Protein AF-A0A964D3E7-F1 (afdb_monomer)

Nearest PDB structures (foldseek):
  3ry0-assembly1_A  TM=9.684E-01  e=6.150E-05  Streptomyces achromogenes
  4fdx-assembly1_B  TM=9.660E-01  e=6.150E-05  Methylibium petroleiphilum PM1
  6ogm-assembly2_G  TM=9.537E-01  e=6.598E-05  Burkholderia lata
  6ghw-assembly2_C  TM=9.590E-01  e=8.148E-05  Pseudomonas putida
  2fm7-assembly1_A  TM=9.567E-01  e=1.243E-04  Pseudomonas putida

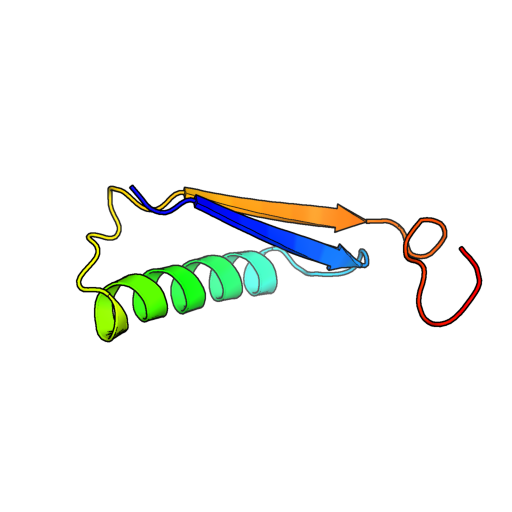Mean predicted aligned error: 4.13 Å

Sequence (57 aa):
MPYVNIQITKGATREQKAQLVAEVTDSLGRILGKKPEHTHIVIQEIAEENWGLETVT

Radius of gyration: 13.64 Å; Cα contacts (8 Å, |Δi|>4): 63; chains: 1; bounding box: 28×26×35 Å

pLDDT: mean 91.65, std 10.68, range [52.16, 98.25]

Foldseek 3Di:
DDEEEAEEAPDDDPVNVVVVLVVVLVCCCVPVVDDSVPYHYHYHHDHPQRDDDPDHD

Secondary structure (DSSP, 8-state):
--EEEEEEES---HHHHHHHHHHHHHHHHHHH---GGG-EEEEEEEPGGG--BTTB-

Solvent-accessible surface area (backbone atoms only — not comparable to full-atom values): 3533 Å² total; per-residue (Å²): 115,57,77,46,80,46,76,45,64,64,85,74,52,72,66,55,52,52,49,52,53,51,56,52,43,51,47,41,28,73,76,70,70,43,63,63,95,44,54,47,77,47,80,45,69,38,51,64,74,73,53,65,65,101,84,58,90

Structure (mmCIF, N/CA/C/O backbone):
data_AF-A0A964D3E7-F1
#
_entry.id   AF-A0A964D3E7-F1
#
loop_
_atom_site.group_PDB
_atom_site.id
_atom_site.type_symbol
_atom_site.label_atom_id
_atom_site.label_alt_id
_atom_site.label_comp_id
_atom_site.label_asym_id
_atom_site.label_entity_id
_atom_site.label_seq_id
_atom_site.pdbx_PDB_ins_code
_atom_site.Cartn_x
_atom_site.Cartn_y
_atom_site.Cartn_z
_atom_site.occupancy
_atom_site.B_iso_or_equiv
_atom_site.auth_seq_id
_atom_site.auth_comp_id
_atom_site.auth_asym_id
_atom_site.auth_atom_id
_atom_site.pdbx_PDB_model_num
ATOM 1 N N . MET A 1 1 ? -6.541 -7.162 14.247 1.00 84.94 1 MET A N 1
ATOM 2 C CA . MET A 1 1 ? -5.281 -6.565 13.775 1.00 84.94 1 MET A CA 1
ATOM 3 C C . MET A 1 1 ? -5.130 -6.947 12.313 1.00 84.94 1 MET A C 1
ATOM 5 O O . MET A 1 1 ? -4.706 -8.066 12.050 1.00 84.94 1 MET A O 1
ATOM 9 N N . PRO A 1 2 ? -5.656 -6.142 11.373 1.00 90.81 2 PRO A N 1
ATOM 10 C CA . PRO A 1 2 ? -5.525 -6.443 9.953 1.00 90.81 2 PRO A CA 1
ATOM 11 C C . PRO A 1 2 ? -4.070 -6.291 9.495 1.00 90.81 2 PRO A C 1
ATOM 13 O O . PRO A 1 2 ? -3.366 -5.372 9.916 1.00 90.81 2 PRO A O 1
ATOM 16 N N . TYR A 1 3 ? -3.657 -7.204 8.623 1.00 95.25 3 TYR A N 1
ATOM 17 C CA . TYR A 1 3 ? -2.387 -7.165 7.915 1.00 95.25 3 TYR A CA 1
ATOM 18 C C . TYR A 1 3 ? -2.678 -7.051 6.421 1.00 95.25 3 TYR A C 1
ATOM 20 O O . TYR A 1 3 ? -3.477 -7.826 5.892 1.00 95.25 3 TYR A O 1
ATOM 28 N N . VAL A 1 4 ? -2.042 -6.090 5.757 1.00 96.50 4 VAL A N 1
ATOM 29 C CA . VAL A 1 4 ? -2.144 -5.891 4.310 1.00 96.50 4 VAL A CA 1
ATOM 30 C C . VAL A 1 4 ? -0.739 -5.889 3.722 1.00 96.50 4 VAL A C 1
ATOM 32 O O . VAL A 1 4 ? 0.108 -5.103 4.144 1.00 96.50 4 VAL A O 1
ATOM 35 N N . ASN A 1 5 ? -0.502 -6.758 2.741 1.00 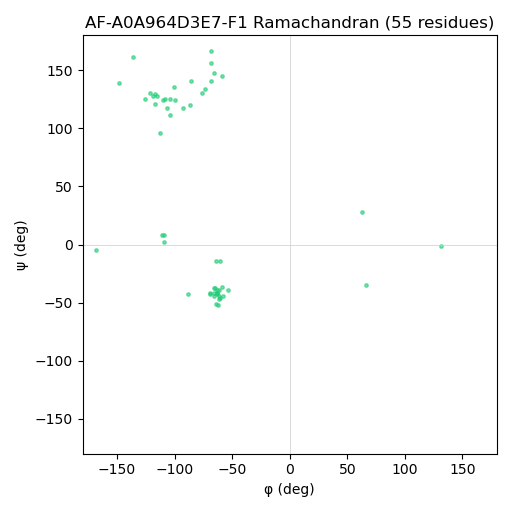97.19 5 ASN A N 1
ATOM 36 C CA . ASN A 1 5 ? 0.711 -6.739 1.931 1.00 97.19 5 ASN A CA 1
ATOM 37 C C . ASN A 1 5 ? 0.365 -6.206 0.538 1.00 97.19 5 ASN A C 1
ATOM 39 O O . ASN A 1 5 ? -0.438 -6.808 -0.174 1.00 97.19 5 ASN A O 1
ATOM 43 N N . ILE A 1 6 ? 0.956 -5.074 0.177 1.00 97.06 6 ILE A N 1
ATOM 44 C CA . ILE A 1 6 ? 0.793 -4.416 -1.114 1.00 97.06 6 ILE A CA 1
ATOM 45 C C . ILE A 1 6 ? 2.064 -4.689 -1.908 1.00 97.06 6 ILE A C 1
ATOM 47 O O . ILE A 1 6 ? 3.133 -4.190 -1.564 1.00 97.06 6 ILE A O 1
ATOM 51 N N . GLN A 1 7 ? 1.944 -5.480 -2.967 1.00 96.25 7 GLN A N 1
ATOM 52 C CA . GLN A 1 7 ? 3.035 -5.745 -3.898 1.00 96.25 7 GLN A CA 1
ATOM 53 C C . GLN A 1 7 ? 2.787 -4.940 -5.173 1.00 96.25 7 GLN A C 1
ATOM 55 O O . GLN A 1 7 ? 1.708 -5.030 -5.756 1.00 96.25 7 GLN A O 1
ATOM 60 N N . ILE A 1 8 ? 3.765 -4.130 -5.566 1.00 95.38 8 ILE A N 1
ATOM 61 C CA . ILE A 1 8 ? 3.727 -3.281 -6.763 1.00 95.38 8 ILE A CA 1
ATOM 62 C C . ILE A 1 8 ? 5.059 -3.379 -7.498 1.00 95.38 8 ILE A C 1
ATOM 64 O O . ILE A 1 8 ? 6.065 -3.763 -6.903 1.00 95.38 8 ILE A O 1
ATOM 68 N N . THR A 1 9 ? 5.091 -3.001 -8.771 1.00 95.56 9 THR A N 1
ATOM 69 C CA . THR A 1 9 ? 6.361 -2.816 -9.476 1.00 95.56 9 THR A CA 1
ATOM 70 C C . THR A 1 9 ? 7.125 -1.605 -8.928 1.00 95.56 9 THR A C 1
ATOM 72 O O . THR A 1 9 ? 6.544 -0.703 -8.316 1.00 95.56 9 THR A O 1
ATOM 75 N N . LYS A 1 10 ? 8.450 -1.587 -9.109 1.00 94.25 10 LYS A N 1
ATOM 76 C CA . LYS A 1 10 ? 9.302 -0.453 -8.713 1.00 94.25 10 LYS A CA 1
ATOM 77 C C . LYS A 1 10 ? 8.882 0.841 -9.411 1.00 94.25 10 LYS A C 1
ATOM 79 O O . LYS A 1 10 ? 8.560 0.838 -10.593 1.00 94.25 10 LYS A O 1
ATOM 84 N N . GLY A 1 11 ? 9.005 1.957 -8.694 1.00 94.88 11 GLY A N 1
ATOM 85 C CA . GLY A 1 11 ? 8.844 3.301 -9.262 1.00 94.88 11 GLY A CA 1
ATOM 86 C C . GLY A 1 11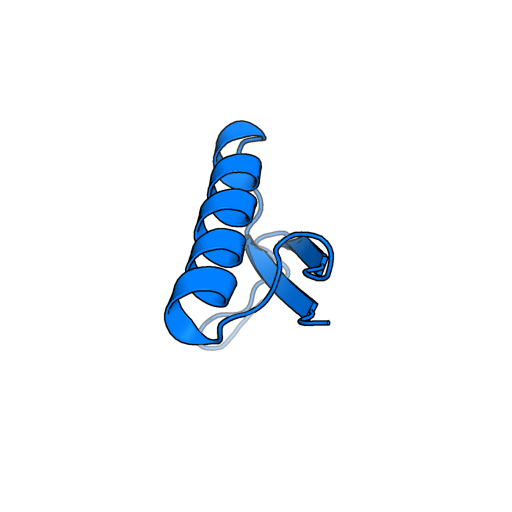 ? 7.923 4.215 -8.461 1.00 94.88 11 GLY A C 1
ATOM 87 O O . GLY A 1 11 ? 7.771 5.383 -8.815 1.00 94.88 11 GLY A O 1
ATOM 88 N N . ALA A 1 12 ? 7.336 3.720 -7.369 1.00 97.00 12 ALA A N 1
ATOM 89 C CA . ALA A 1 12 ? 6.467 4.529 -6.531 1.00 97.00 12 ALA A CA 1
ATOM 90 C C . ALA A 1 12 ? 7.282 5.496 -5.660 1.00 97.00 12 ALA A C 1
ATOM 92 O O . ALA A 1 12 ? 8.206 5.105 -4.935 1.00 97.00 12 ALA A O 1
ATOM 93 N N . THR A 1 13 ? 6.900 6.772 -5.667 1.00 98.19 13 THR A N 1
ATOM 94 C CA . THR A 1 13 ? 7.515 7.770 -4.789 1.00 98.19 13 THR A CA 1
ATOM 95 C C . THR A 1 13 ? 7.151 7.517 -3.327 1.00 98.19 13 THR A C 1
ATOM 97 O O . THR A 1 13 ? 6.237 6.758 -2.984 1.00 98.19 13 THR A O 1
ATOM 100 N N . ARG A 1 14 ? 7.873 8.177 -2.417 1.00 97.25 14 ARG A N 1
ATOM 101 C CA . ARG A 1 14 ? 7.577 8.097 -0.984 1.00 97.25 14 ARG A CA 1
ATOM 102 C C . ARG A 1 14 ? 6.176 8.628 -0.670 1.00 97.25 14 ARG A C 1
ATOM 104 O O . ARG A 1 14 ? 5.484 8.039 0.154 1.00 97.25 14 ARG A O 1
ATOM 111 N N . GLU A 1 15 ? 5.767 9.701 -1.333 1.00 98.19 15 GLU A N 1
ATOM 112 C CA . GLU A 1 15 ? 4.469 10.355 -1.164 1.00 98.19 15 GLU A CA 1
ATOM 113 C C . GLU A 1 15 ? 3.336 9.437 -1.628 1.00 98.19 15 GLU A C 1
ATOM 115 O O . GLU A 1 15 ? 2.362 9.255 -0.903 1.00 98.19 15 GLU A O 1
ATOM 120 N N . GLN A 1 16 ? 3.500 8.777 -2.779 1.00 98.25 16 GLN A N 1
ATOM 121 C CA . GLN A 1 16 ? 2.531 7.800 -3.283 1.00 98.25 16 GLN A CA 1
ATOM 122 C C . GLN A 1 16 ? 2.368 6.618 -2.321 1.00 98.25 16 GLN A C 1
ATOM 124 O O . GLN A 1 16 ? 1.249 6.219 -2.004 1.00 98.25 16 GLN A O 1
ATOM 129 N N . LYS A 1 17 ? 3.479 6.088 -1.793 1.00 98.00 17 LYS A N 1
ATOM 130 C CA . LYS A 1 17 ? 3.445 5.013 -0.790 1.00 98.00 17 LYS A CA 1
ATOM 131 C C . LYS A 1 17 ? 2.763 5.457 0.505 1.00 98.00 17 LYS A C 1
ATOM 133 O O . LYS A 1 17 ? 1.970 4.701 1.059 1.00 98.00 17 LYS A O 1
ATOM 138 N N . ALA A 1 18 ? 3.030 6.675 0.974 1.00 97.81 18 ALA A N 1
ATOM 139 C CA . ALA A 1 18 ? 2.372 7.228 2.157 1.00 97.81 18 ALA A CA 1
ATOM 140 C C . ALA A 1 18 ? 0.858 7.384 1.946 1.00 97.81 18 ALA A C 1
ATOM 142 O O . ALA A 1 18 ? 0.078 7.033 2.832 1.00 97.81 18 ALA A O 1
ATOM 143 N N . GLN A 1 19 ? 0.445 7.843 0.764 1.00 98.19 19 GLN A N 1
ATOM 144 C CA . GLN A 1 19 ? -0.966 7.967 0.418 1.00 98.19 19 GLN A CA 1
ATOM 145 C C . GLN A 1 19 ? -1.665 6.601 0.339 1.00 98.19 19 GLN A C 1
ATOM 147 O O . GLN A 1 19 ? -2.736 6.445 0.919 1.00 98.19 19 GLN A O 1
ATOM 152 N N . LEU A 1 20 ? -1.029 5.582 -0.253 1.00 97.62 20 LEU A N 1
ATOM 153 C CA . LEU A 1 20 ? -1.551 4.208 -0.250 1.00 97.62 20 LEU A CA 1
ATOM 154 C C . LEU A 1 20 ? -1.769 3.670 1.173 1.00 97.62 20 LEU A C 1
ATOM 156 O O . LEU A 1 20 ? -2.806 3.072 1.455 1.00 97.62 20 LEU A O 1
ATOM 160 N N . VAL A 1 21 ? -0.817 3.896 2.085 1.00 96.81 21 VAL A N 1
ATOM 161 C CA . VAL A 1 21 ? -0.956 3.487 3.495 1.00 96.81 21 VAL A CA 1
ATOM 162 C C . VAL A 1 21 ? -2.158 4.170 4.148 1.00 96.81 21 VAL A C 1
ATOM 164 O O . VAL A 1 21 ? -2.945 3.498 4.821 1.00 96.81 21 VAL A O 1
ATOM 167 N N . ALA A 1 22 ? -2.318 5.480 3.950 1.00 97.00 22 ALA A N 1
ATOM 168 C CA . ALA A 1 22 ? -3.425 6.242 4.521 1.00 97.00 22 ALA A CA 1
ATOM 169 C C . ALA A 1 22 ? -4.782 5.743 3.997 1.00 97.00 22 ALA A C 1
ATOM 171 O O . ALA A 1 22 ? -5.644 5.356 4.783 1.00 97.00 22 ALA A O 1
ATOM 172 N N . GLU A 1 23 ? -4.942 5.649 2.676 1.00 97.50 23 GLU A N 1
ATOM 173 C CA . GLU A 1 23 ? -6.215 5.278 2.050 1.00 97.50 23 GLU A CA 1
ATOM 174 C C . GLU A 1 23 ? -6.643 3.837 2.366 1.00 97.50 23 GLU A C 1
ATOM 176 O O . GLU A 1 23 ? -7.829 3.565 2.591 1.00 97.50 23 GLU A O 1
ATOM 181 N N . VAL A 1 24 ? -5.693 2.899 2.434 1.00 96.69 24 VAL A N 1
ATOM 182 C CA . VAL A 1 24 ? -5.980 1.510 2.821 1.00 96.69 24 VAL A CA 1
ATOM 183 C C . VAL A 1 24 ? -6.359 1.428 4.299 1.00 96.69 24 VAL A C 1
ATOM 185 O O . VAL A 1 24 ? -7.326 0.743 4.641 1.00 96.69 24 VAL A O 1
ATOM 188 N N . THR A 1 25 ? -5.656 2.149 5.176 1.00 96.44 25 THR A N 1
ATOM 189 C CA . THR A 1 25 ? -5.983 2.195 6.611 1.00 96.44 25 THR A CA 1
ATOM 190 C C . THR A 1 25 ? -7.384 2.762 6.838 1.00 96.44 25 THR A C 1
ATOM 192 O O . THR A 1 25 ? -8.192 2.147 7.541 1.00 96.44 25 THR A O 1
ATOM 195 N N . ASP A 1 26 ? -7.714 3.873 6.180 1.00 96.62 26 ASP A N 1
ATOM 196 C CA . ASP A 1 26 ? -9.031 4.508 6.261 1.00 96.62 26 ASP A CA 1
ATOM 197 C C . ASP A 1 26 ? -10.135 3.597 5.721 1.00 96.62 26 ASP A C 1
ATOM 199 O O . ASP A 1 26 ? -11.219 3.502 6.302 1.00 96.62 26 ASP A O 1
ATOM 203 N N . SER A 1 27 ? -9.861 2.868 4.638 1.00 96.69 27 SER A N 1
ATOM 204 C CA . SER A 1 27 ? -10.807 1.904 4.071 1.00 96.69 27 SER A CA 1
ATOM 205 C C . SER A 1 27 ? -11.106 0.760 5.040 1.00 96.69 27 SER A C 1
ATOM 207 O O . SER A 1 27 ? -12.271 0.396 5.221 1.00 96.69 27 SER A O 1
ATOM 209 N N . LEU A 1 28 ? -10.089 0.231 5.724 1.00 95.50 28 LEU A N 1
ATOM 210 C CA . LEU A 1 28 ? -10.268 -0.792 6.758 1.00 95.50 28 LEU A CA 1
ATOM 211 C C . LEU A 1 28 ? -11.052 -0.261 7.964 1.00 95.50 28 LEU A C 1
ATOM 213 O O . LEU A 1 28 ? -11.881 -0.984 8.526 1.00 95.50 28 LEU A O 1
ATOM 217 N N . GLY A 1 29 ? -10.828 0.997 8.343 1.00 95.62 29 GLY A N 1
ATOM 218 C CA . GLY A 1 29 ? -11.604 1.665 9.383 1.00 95.62 29 GLY A CA 1
ATOM 219 C C . GLY A 1 29 ? -13.072 1.822 9.003 1.00 95.62 29 GLY A C 1
ATOM 220 O O . GLY A 1 29 ? -13.955 1.389 9.743 1.00 95.62 29 GLY A O 1
ATOM 221 N N . ARG A 1 30 ? -13.339 2.366 7.815 1.00 97.12 30 ARG A N 1
ATOM 222 C CA . ARG A 1 30 ? -14.690 2.670 7.330 1.00 97.12 30 ARG A CA 1
ATOM 223 C C . ARG A 1 30 ? -15.527 1.427 7.029 1.00 97.12 30 ARG A C 1
ATOM 225 O O . ARG A 1 30 ? -16.712 1.416 7.339 1.00 97.12 30 ARG A O 1
ATOM 232 N N . ILE A 1 31 ? -14.940 0.402 6.410 1.00 96.38 31 ILE A N 1
ATOM 233 C CA . ILE A 1 31 ? -15.681 -0.780 5.936 1.00 96.38 31 ILE A CA 1
ATOM 234 C C . ILE A 1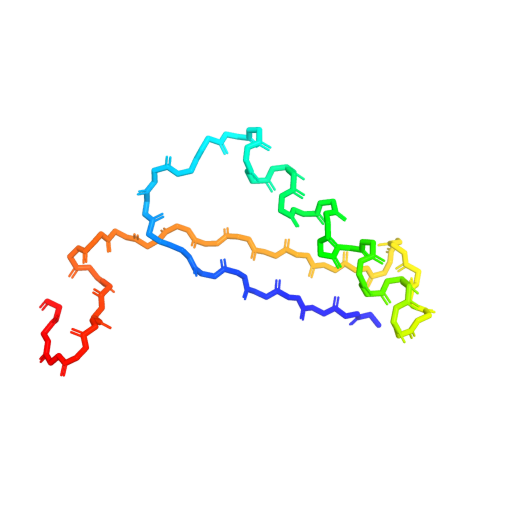 31 ? -15.779 -1.846 7.030 1.00 96.38 31 ILE A C 1
ATOM 236 O O . ILE A 1 31 ? -16.829 -2.454 7.214 1.00 96.38 31 ILE A O 1
ATOM 240 N N . LEU A 1 32 ? -14.683 -2.089 7.754 1.00 94.44 32 LEU A N 1
ATOM 241 C CA . LEU A 1 32 ? -14.576 -3.205 8.700 1.00 94.44 32 LEU A CA 1
ATOM 242 C C .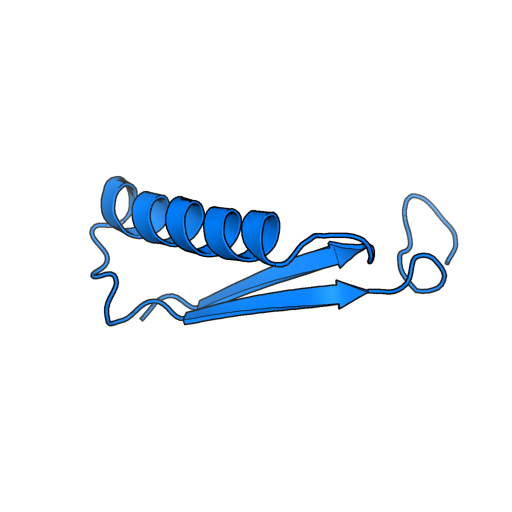 LEU A 1 32 ? -14.564 -2.761 10.170 1.00 94.44 32 LEU A C 1
ATOM 244 O O . LEU A 1 32 ? -14.388 -3.607 11.056 1.00 94.44 32 LEU A O 1
ATOM 248 N N . GLY A 1 33 ? -14.701 -1.458 10.443 1.00 94.19 33 GLY A N 1
ATOM 249 C CA . GLY A 1 33 ? -14.695 -0.899 11.797 1.00 94.19 33 GLY A CA 1
ATOM 250 C C . GLY A 1 33 ? -13.374 -1.119 12.537 1.00 94.19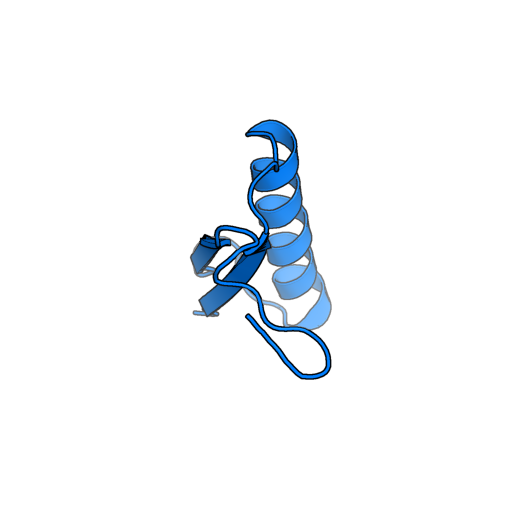 33 GLY A C 1
ATOM 251 O O . GLY A 1 33 ? -13.371 -1.284 13.758 1.00 94.19 33 GLY A O 1
ATOM 252 N N . LYS A 1 34 ? -12.245 -1.236 11.821 1.00 91.75 34 LYS A N 1
ATOM 253 C CA . LYS A 1 34 ? -10.939 -1.508 12.441 1.00 91.75 34 LYS A CA 1
ATOM 254 C C . LYS A 1 34 ? -10.270 -0.220 12.904 1.00 91.75 34 LYS A C 1
ATOM 256 O O . LYS A 1 34 ? -10.305 0.795 12.225 1.00 91.75 34 LYS A O 1
ATOM 261 N N . LYS A 1 35 ? -9.617 -0.281 14.065 1.00 89.75 35 LYS A N 1
ATOM 262 C CA . LYS A 1 35 ? -8.819 0.840 14.564 1.00 89.75 35 LYS A CA 1
ATOM 263 C C . LYS A 1 35 ? -7.518 0.970 13.760 1.00 89.75 35 LYS A C 1
ATOM 265 O O . LYS A 1 35 ? -6.839 -0.052 13.586 1.00 89.75 35 LYS A O 1
ATOM 270 N N . PRO A 1 36 ? -7.138 2.183 13.322 1.00 86.81 36 PRO A N 1
ATOM 271 C CA . PRO A 1 36 ? -5.870 2.434 12.639 1.00 86.81 36 PRO A CA 1
ATOM 272 C C . PRO A 1 36 ? -4.656 1.932 13.428 1.00 86.81 36 PRO A C 1
ATOM 274 O O . PRO A 1 36 ? -3.783 1.297 12.846 1.00 86.81 36 PRO A O 1
ATOM 277 N N . GLU A 1 37 ? -4.655 2.087 14.760 1.00 89.56 37 GLU A N 1
ATOM 278 C CA . GLU A 1 37 ? -3.538 1.665 15.632 1.00 89.56 37 GLU A CA 1
ATOM 279 C C . GLU A 1 37 ? -3.229 0.155 15.582 1.00 89.56 37 GLU A C 1
ATOM 281 O O . GLU A 1 37 ? -2.201 -0.302 16.079 1.00 89.56 37 GLU A O 1
ATOM 286 N N . HIS A 1 38 ? -4.135 -0.648 15.024 1.00 89.50 38 HIS A N 1
ATOM 287 C CA . HIS A 1 38 ? -4.005 -2.101 14.930 1.00 89.50 38 HIS A CA 1
ATOM 288 C C . HIS A 1 38 ? -3.801 -2.601 13.499 1.00 89.50 38 HIS A C 1
ATOM 290 O O . HIS A 1 38 ? -3.848 -3.815 13.276 1.00 89.50 38 HIS A O 1
ATOM 296 N N . THR A 1 39 ? -3.606 -1.691 12.545 1.00 91.81 39 THR A N 1
ATOM 297 C CA . THR A 1 39 ? -3.450 -1.992 11.123 1.00 91.81 39 THR A CA 1
ATOM 298 C C . THR A 1 39 ? -1.976 -1.983 10.751 1.00 91.81 39 THR A C 1
ATOM 300 O O . THR A 1 39 ? -1.281 -1.000 10.978 1.00 91.81 39 THR A O 1
ATOM 303 N N . HIS A 1 40 ? -1.496 -3.087 10.182 1.00 94.81 40 HIS A N 1
ATOM 304 C CA . HIS A 1 40 ? -0.143 -3.183 9.643 1.00 94.81 40 HIS A CA 1
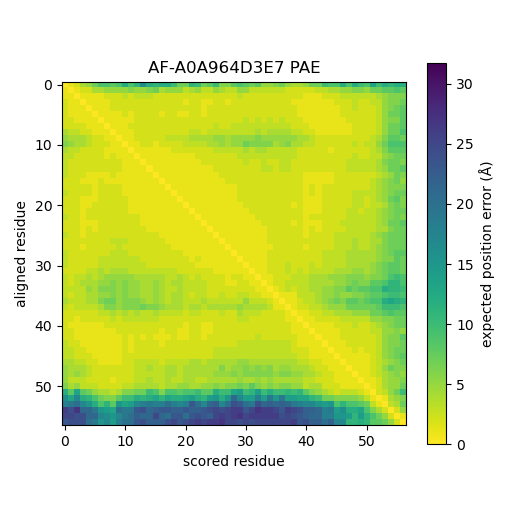ATOM 305 C C . HIS A 1 40 ? -0.205 -3.257 8.122 1.00 94.81 40 HIS A C 1
ATOM 307 O O . HIS A 1 40 ? -0.853 -4.146 7.568 1.00 94.81 40 HIS A O 1
ATOM 313 N N . ILE A 1 41 ? 0.489 -2.333 7.460 1.00 96.00 41 ILE A N 1
ATOM 314 C CA . ILE A 1 41 ? 0.611 -2.289 6.003 1.00 96.00 41 ILE A CA 1
ATOM 315 C C . ILE A 1 41 ? 2.081 -2.440 5.646 1.00 96.00 41 ILE A C 1
ATOM 317 O O . ILE A 1 41 ? 2.933 -1.713 6.154 1.00 96.00 41 ILE A O 1
ATOM 321 N N . VAL A 1 42 ? 2.367 -3.390 4.765 1.00 97.38 42 VAL A N 1
ATOM 322 C CA . VAL A 1 42 ? 3.688 -3.596 4.180 1.00 97.38 42 VAL A CA 1
ATOM 323 C C . VAL A 1 42 ? 3.575 -3.318 2.691 1.00 97.38 42 VAL A C 1
ATOM 325 O O . VAL A 1 42 ? 2.694 -3.863 2.033 1.00 97.38 42 VAL A O 1
ATOM 328 N N . ILE A 1 43 ? 4.453 -2.461 2.172 1.00 97.69 43 ILE A N 1
ATOM 329 C CA . ILE A 1 43 ? 4.577 -2.208 0.735 1.00 97.69 43 ILE A CA 1
ATOM 330 C C . ILE A 1 43 ? 5.884 -2.835 0.263 1.00 97.69 43 ILE A C 1
ATOM 332 O O . ILE A 1 43 ? 6.949 -2.527 0.802 1.00 97.69 43 ILE A O 1
ATOM 336 N N . GLN A 1 44 ? 5.794 -3.700 -0.740 1.00 97.50 44 GLN A N 1
ATOM 337 C CA . GLN A 1 44 ? 6.926 -4.345 -1.390 1.00 97.50 44 GLN A CA 1
ATOM 338 C C . GLN A 1 44 ? 6.973 -3.914 -2.852 1.00 97.50 44 GLN A C 1
ATOM 340 O O . GLN A 1 44 ? 6.029 -4.132 -3.609 1.00 97.50 44 GLN A O 1
ATOM 345 N N . GLU A 1 45 ? 8.088 -3.297 -3.234 1.00 96.25 45 GLU A N 1
ATOM 346 C CA . GLU A 1 45 ? 8.377 -2.974 -4.627 1.00 96.25 45 GLU A CA 1
ATOM 347 C C . GLU A 1 45 ? 9.179 -4.115 -5.253 1.00 96.25 45 GLU A C 1
ATOM 349 O O . GLU A 1 45 ? 10.296 -4.422 -4.829 1.00 96.25 45 GLU A O 1
ATOM 354 N N . ILE A 1 46 ? 8.596 -4.737 -6.268 1.00 95.19 46 ILE A N 1
ATOM 355 C CA . ILE A 1 46 ? 9.164 -5.845 -7.025 1.00 95.19 46 ILE A CA 1
ATOM 356 C C . ILE A 1 46 ? 9.726 -5.277 -8.324 1.00 95.19 46 ILE A C 1
ATOM 358 O O . ILE A 1 46 ? 9.126 -4.411 -8.959 1.00 95.19 46 ILE A O 1
ATOM 362 N N . ALA A 1 47 ? 10.929 -5.699 -8.694 1.00 93.12 47 ALA A N 1
ATOM 363 C CA . ALA A 1 47 ? 11.513 -5.271 -9.958 1.00 93.12 47 ALA A CA 1
ATOM 364 C C . ALA A 1 47 ? 10.694 -5.834 -11.137 1.00 93.12 47 ALA A C 1
ATOM 366 O O . ALA A 1 47 ? 10.121 -6.914 -11.000 1.00 93.12 47 ALA A O 1
ATOM 367 N N . GLU A 1 48 ? 10.613 -5.114 -12.258 1.00 90.25 48 GLU A N 1
ATOM 368 C CA . GLU A 1 48 ? 9.763 -5.514 -13.393 1.00 90.25 48 GLU A CA 1
ATOM 369 C C . GLU A 1 48 ? 10.146 -6.895 -13.939 1.00 90.25 48 GLU A C 1
ATOM 371 O O . GLU A 1 48 ? 9.266 -7.700 -14.218 1.00 90.25 48 GLU A O 1
ATOM 376 N N . GLU A 1 49 ? 11.441 -7.226 -13.964 1.00 90.06 49 GLU A N 1
ATOM 377 C CA . GLU A 1 49 ? 11.958 -8.543 -14.359 1.00 90.06 49 GLU A CA 1
ATOM 378 C C . GLU A 1 49 ? 11.530 -9.689 -13.427 1.00 90.06 49 GLU A C 1
ATOM 380 O O . GLU A 1 49 ? 11.681 -10.858 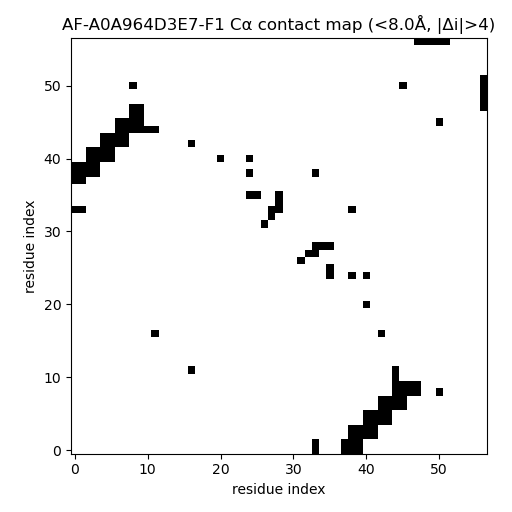-13.754 1.00 90.06 49 GLU A O 1
ATOM 385 N N . ASN A 1 50 ? 11.013 -9.361 -12.241 1.00 91.00 50 ASN A N 1
ATOM 386 C CA . ASN A 1 50 ? 10.482 -10.318 -11.274 1.00 91.00 50 ASN A CA 1
ATOM 387 C C . ASN A 1 50 ? 8.945 -10.235 -11.173 1.00 91.00 50 ASN A C 1
ATOM 389 O O . ASN A 1 50 ? 8.361 -10.843 -10.274 1.00 91.00 50 ASN A O 1
ATOM 393 N N . TRP A 1 51 ? 8.282 -9.476 -12.057 1.00 89.12 51 TRP A N 1
ATOM 394 C CA . TRP A 1 51 ? 6.834 -9.269 -12.065 1.00 89.12 51 TRP A CA 1
ATOM 395 C C . TRP A 1 51 ? 6.172 -9.906 -13.295 1.00 89.12 51 TRP A C 1
ATOM 397 O O . TRP A 1 51 ? 6.113 -9.321 -14.373 1.00 89.12 51 TRP A O 1
ATOM 407 N N . GLY A 1 52 ? 5.650 -11.121 -13.127 1.00 84.06 52 GLY A N 1
ATOM 408 C CA . GLY A 1 52 ? 5.051 -11.883 -14.221 1.00 84.06 52 GLY A CA 1
ATOM 409 C C . GLY A 1 52 ? 3.583 -11.539 -14.420 1.00 84.06 52 GLY A C 1
ATOM 410 O O . GLY A 1 52 ? 2.765 -11.765 -13.527 1.00 84.06 52 GLY A O 1
ATOM 411 N N . LEU A 1 53 ? 3.234 -11.058 -15.612 1.00 79.56 53 LEU A N 1
ATOM 412 C CA . LEU A 1 53 ? 1.849 -10.933 -16.054 1.00 79.56 53 LEU A CA 1
ATOM 413 C C . LEU A 1 53 ? 1.656 -11.741 -17.347 1.00 79.56 53 LEU A C 1
ATOM 415 O O . LEU A 1 53 ? 2.440 -11.649 -18.285 1.00 79.56 53 LEU A O 1
ATOM 419 N N . GLU A 1 54 ? 0.612 -12.566 -17.364 1.00 64.00 54 GLU A N 1
ATOM 420 C CA . GLU A 1 54 ? 0.130 -13.382 -18.489 1.00 64.00 54 GLU A CA 1
ATOM 421 C C . GLU A 1 54 ? 0.995 -14.539 -19.017 1.00 64.00 54 GLU A C 1
ATOM 423 O O . GLU A 1 54 ? 0.381 -15.547 -19.364 1.00 64.00 54 GLU A O 1
ATOM 428 N N . THR A 1 55 ? 2.339 -14.529 -19.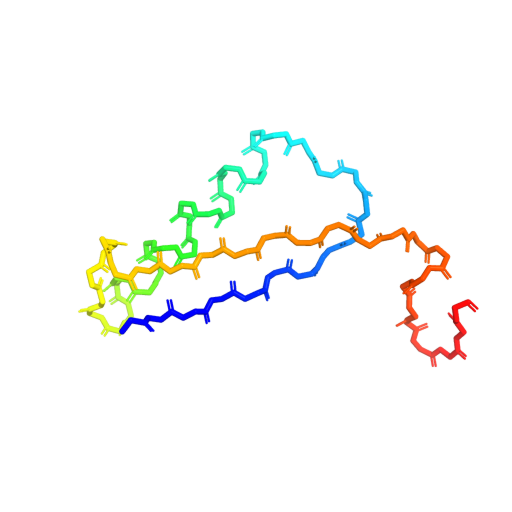055 1.00 52.50 55 THR A N 1
ATOM 429 C CA . THR A 1 55 ? 3.102 -15.804 -19.240 1.00 52.50 55 THR A CA 1
ATOM 430 C C . THR A 1 55 ? 4.617 -15.794 -19.014 1.00 52.50 55 THR A C 1
ATOM 432 O O . THR A 1 55 ? 5.205 -16.873 -19.073 1.00 52.50 55 THR A O 1
ATOM 435 N N . VAL A 1 56 ? 5.286 -14.669 -18.749 1.00 52.16 56 VAL A N 1
ATOM 436 C CA . VAL A 1 56 ? 6.747 -14.663 -18.523 1.00 52.16 56 VAL A CA 1
ATOM 437 C C . VAL A 1 56 ? 7.136 -13.559 -17.529 1.00 52.16 56 VAL A C 1
ATOM 439 O O . VAL A 1 56 ? 6.578 -12.465 -17.591 1.00 52.16 56 VAL A O 1
ATOM 442 N N . THR A 1 57 ? 8.068 -13.872 -16.622 1.00 54.47 57 THR A N 1
ATOM 443 C CA . THR A 1 57 ? 9.008 -12.928 -15.976 1.00 54.47 57 THR A CA 1
ATOM 444 C C . THR A 1 57 ? 10.329 -12.976 -16.717 1.00 54.47 57 THR A C 1
ATOM 446 O O . THR A 1 57 ? 10.819 -14.123 -16.874 1.00 54.47 57 THR A O 1
#